Protein AF-A0A517XU92-F1 (afdb_monomer)

pLDDT: mean 83.92, std 15.21, range [43.62, 97.38]

Foldseek 3Di:
DDDDDDDDDDDDDDDDDDDDDDDDDDDDDDDPPDDCQQAVCSPNPPDYDVVVVVVVVVDDDVPPDD

Radius of gyration: 29.35 Å; Cα contacts (8 Å, |Δi|>4): 25; chains: 1; bounding box: 62×38×77 Å

Secondary structure (DSSP, 8-state):
---------PPP--PPPPP-PPPPP------SS--TTSSGGGT-SS---HHHHHHHHHS-BTTB--

Organism: NCBI:txid2528023

InterPro domains:
  IPR017850 Alkaline-phosphatase-like, core domain superfamily [G3DSA:3.40.720.10] (21-63)
  IPR017850 Alkaline-phosphatase-like, core domain superfamily [SSF53649] (23-61)
  IPR050738 Sulfatase enzyme [PTHR42693] (5-61)

Mean predicted aligned error: 11.55 Å

Sequence (66 aa):
MRWVLAATAAVAVVAPAAAQAARPNVVIVMTDDQGLGDFSYTGNPVLRTPA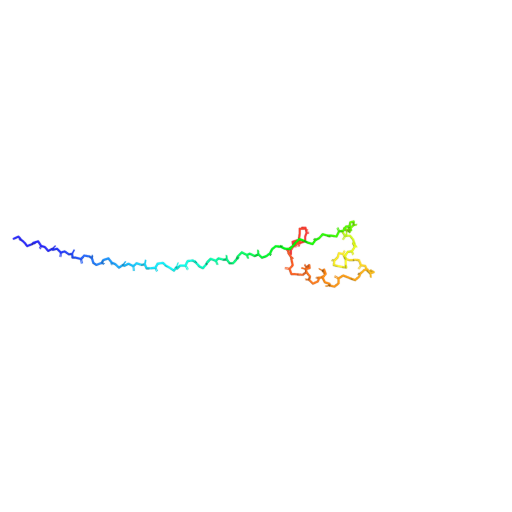FDAFARESVRPGHSR

Structure (mmCIF, N/CA/C/O backbone):
data_AF-A0A517XU92-F1
#
_entry.id   AF-A0A517XU92-F1
#
loop_
_atom_site.group_PDB
_atom_site.id
_atom_site.type_symbol
_atom_site.label_atom_id
_atom_site.label_alt_id
_atom_site.label_comp_id
_atom_site.label_asym_id
_atom_site.label_entity_id
_atom_site.label_seq_id
_atom_site.pdbx_PDB_ins_code
_atom_site.Cartn_x
_atom_site.Cartn_y
_atom_site.Cartn_z
_atom_site.occupancy
_atom_site.B_iso_or_equiv
_atom_site.auth_seq_id
_atom_site.auth_comp_id
_atom_site.auth_asym_id
_atom_site.auth_atom_id
_atom_site.pdbx_PDB_model_num
ATOM 1 N N . MET A 1 1 ? -52.191 30.909 60.901 1.00 43.62 1 MET A N 1
ATOM 2 C CA . MET A 1 1 ? -50.881 30.651 60.263 1.00 43.62 1 MET A CA 1
ATOM 3 C C . MET A 1 1 ? -50.989 29.337 59.499 1.00 43.62 1 MET A C 1
ATOM 5 O O . MET A 1 1 ? -51.103 28.298 60.133 1.00 43.62 1 MET A O 1
ATOM 9 N N . ARG A 1 2 ? -51.119 29.378 58.166 1.00 46.03 2 ARG A N 1
ATOM 10 C CA . ARG A 1 2 ? -51.299 28.182 57.321 1.00 46.03 2 ARG A CA 1
ATOM 11 C C . ARG A 1 2 ? -49.979 27.901 56.602 1.00 46.03 2 ARG A C 1
ATOM 13 O O . ARG A 1 2 ? -49.549 28.730 55.810 1.00 46.03 2 ARG A O 1
ATOM 20 N N . TRP A 1 3 ? -49.348 26.770 56.900 1.00 46.91 3 TRP A N 1
ATOM 21 C CA . TRP A 1 3 ? -48.156 26.292 56.198 1.00 46.91 3 TRP A CA 1
ATOM 22 C C . TRP A 1 3 ? -48.613 25.546 54.943 1.00 46.91 3 TRP A C 1
ATOM 24 O O . TRP A 1 3 ? -49.237 24.493 55.046 1.00 46.91 3 TRP A O 1
ATOM 34 N N . VAL A 1 4 ? -48.367 26.112 53.763 1.00 54.06 4 VAL A N 1
ATOM 35 C CA . VAL A 1 4 ? -48.597 25.422 52.487 1.00 54.06 4 VAL A CA 1
ATOM 36 C C . VAL A 1 4 ? -47.309 24.682 52.144 1.00 54.06 4 VAL A C 1
ATOM 38 O O . VAL A 1 4 ? -46.306 25.307 51.812 1.00 54.06 4 VAL A O 1
ATOM 41 N N . LEU A 1 5 ? -47.321 23.356 52.262 1.00 57.25 5 LEU A N 1
ATOM 42 C CA . LEU A 1 5 ? -46.248 22.499 51.761 1.00 57.25 5 LEU A CA 1
ATOM 43 C C . LEU A 1 5 ? -46.485 22.281 50.263 1.00 57.25 5 LEU A C 1
ATOM 45 O O . LEU A 1 5 ? -47.385 21.541 49.872 1.00 57.25 5 LEU A O 1
ATOM 49 N N . ALA A 1 6 ? -45.707 22.962 49.424 1.00 59.00 6 ALA A N 1
ATOM 50 C CA . ALA A 1 6 ? -45.663 22.690 47.994 1.00 59.00 6 ALA A CA 1
ATOM 51 C C . ALA A 1 6 ? -44.823 21.425 47.764 1.00 59.00 6 ALA A C 1
ATOM 53 O O . ALA A 1 6 ? -43.612 21.432 47.974 1.00 59.00 6 ALA A O 1
ATOM 54 N N . ALA A 1 7 ? -45.468 20.330 47.364 1.00 65.56 7 ALA A N 1
ATOM 55 C CA . ALA A 1 7 ? -44.782 19.112 46.957 1.00 65.56 7 ALA A CA 1
ATOM 56 C C . ALA A 1 7 ? -44.306 19.265 45.505 1.00 65.56 7 ALA A C 1
ATOM 58 O O . ALA A 1 7 ? -45.103 19.215 44.569 1.00 65.56 7 ALA A O 1
ATOM 59 N N . THR A 1 8 ? -43.008 19.477 45.307 1.00 68.19 8 THR A N 1
ATOM 60 C CA . THR A 1 8 ? -42.374 19.410 43.988 1.00 68.19 8 THR A CA 1
ATOM 61 C C . THR A 1 8 ? -42.185 17.946 43.595 1.00 68.19 8 THR A C 1
ATOM 63 O O . THR A 1 8 ? -41.373 17.230 44.176 1.00 68.19 8 THR A O 1
ATOM 66 N N . ALA A 1 9 ? -42.947 17.482 42.603 1.00 70.06 9 ALA A N 1
ATOM 67 C CA . ALA A 1 9 ? -42.731 16.175 41.993 1.00 70.06 9 ALA A CA 1
ATOM 68 C C . ALA A 1 9 ? -41.462 16.225 41.126 1.00 70.06 9 ALA A C 1
ATOM 70 O O . ALA A 1 9 ? -41.399 16.965 40.144 1.00 70.06 9 ALA A O 1
ATOM 71 N N . ALA A 1 10 ? -40.439 15.456 41.499 1.00 74.31 10 ALA A N 1
ATOM 72 C CA . ALA A 1 10 ? -39.230 15.312 40.701 1.00 74.31 10 ALA A CA 1
ATOM 73 C C . ALA A 1 10 ? -39.517 14.410 39.490 1.00 74.31 10 ALA A C 1
ATOM 75 O O . ALA A 1 10 ? -39.845 13.234 39.646 1.00 74.31 10 ALA A O 1
ATOM 76 N N . VAL A 1 11 ? -39.397 14.958 38.280 1.00 77.69 11 VAL A N 1
ATOM 77 C CA . VAL A 1 11 ? -39.448 14.180 37.035 1.00 77.69 11 VAL A CA 1
ATOM 78 C C . VAL A 1 11 ? -38.064 13.582 36.796 1.00 77.69 11 VAL A C 1
ATOM 80 O O . VAL A 1 11 ? -37.090 14.310 36.614 1.00 77.69 11 VAL A O 1
ATOM 83 N N . ALA A 1 12 ? -37.967 12.254 36.816 1.00 78.44 12 ALA A N 1
ATOM 84 C CA . ALA A 1 12 ? -36.732 11.550 36.496 1.00 78.44 12 ALA A CA 1
ATOM 85 C C . ALA A 1 12 ? -36.511 11.544 34.975 1.00 78.44 12 ALA A C 1
ATOM 87 O O . ALA A 1 12 ? -37.320 11.004 34.222 1.00 78.44 12 ALA A O 1
ATOM 88 N N . VAL A 1 13 ? -35.405 12.137 34.522 1.00 79.44 13 VAL A N 1
ATOM 89 C CA . VAL A 1 13 ? -34.956 12.056 33.127 1.00 79.44 13 VAL A CA 1
ATOM 90 C C . VAL A 1 13 ? -34.157 10.765 32.963 1.00 79.44 13 VAL A C 1
ATOM 92 O O . VAL A 1 13 ? -33.092 10.611 33.557 1.00 79.44 13 VAL A O 1
ATOM 95 N N . VAL A 1 14 ? -34.671 9.827 32.168 1.00 81.38 14 VAL A N 1
ATOM 96 C CA . VAL A 1 14 ? -33.956 8.590 31.827 1.00 81.38 14 VAL A CA 1
ATOM 97 C C . VAL A 1 14 ? -33.046 8.874 30.635 1.00 81.38 14 VAL A C 1
ATOM 99 O O . VAL A 1 14 ? -33.522 9.171 29.541 1.00 81.38 14 VAL A O 1
ATOM 102 N N . ALA A 1 15 ? -31.732 8.807 30.850 1.00 81.81 15 ALA A N 1
ATOM 103 C CA . ALA A 1 15 ? -30.753 8.932 29.776 1.00 81.81 15 ALA A CA 1
ATOM 104 C C . ALA A 1 15 ? -30.723 7.651 28.919 1.00 81.81 15 ALA A C 1
ATOM 106 O O . ALA A 1 15 ? -30.823 6.549 29.468 1.00 81.81 15 ALA A O 1
ATOM 107 N N . PRO A 1 16 ? -30.568 7.760 27.587 1.00 78.44 16 PRO A N 1
ATOM 108 C CA . PRO A 1 16 ? -30.428 6.592 26.730 1.00 78.44 16 PRO A CA 1
ATOM 109 C C . PRO A 1 16 ? -29.134 5.844 27.066 1.00 78.44 16 PRO A C 1
ATOM 111 O O . PRO A 1 16 ? -28.072 6.448 27.229 1.00 78.44 16 PRO A O 1
ATOM 114 N N . ALA A 1 17 ? -29.220 4.517 27.161 1.00 77.06 17 ALA A N 1
ATOM 115 C CA . ALA A 1 17 ? -28.045 3.674 27.329 1.00 77.06 17 ALA A CA 1
ATOM 116 C C . ALA A 1 17 ? -27.162 3.785 26.077 1.00 77.06 17 ALA A C 1
ATOM 118 O O . ALA A 1 17 ? -27.626 3.558 24.958 1.00 77.06 17 ALA A O 1
ATOM 119 N N . ALA A 1 18 ? -25.892 4.148 26.260 1.00 77.62 18 ALA A N 1
ATOM 120 C CA . ALA A 1 18 ? -24.936 4.204 25.166 1.00 77.62 18 ALA A CA 1
ATOM 121 C C . ALA A 1 18 ? -24.755 2.797 24.577 1.00 77.62 18 ALA A C 1
ATOM 123 O O . ALA A 1 18 ? -24.383 1.862 25.288 1.00 77.62 18 ALA A O 1
ATOM 124 N N . ALA A 1 19 ? -25.020 2.639 23.280 1.00 77.62 19 ALA A N 1
ATOM 125 C CA . ALA A 1 19 ? -24.709 1.403 22.580 1.00 77.62 19 ALA A CA 1
ATOM 126 C C . ALA A 1 19 ? -23.188 1.203 22.597 1.00 77.62 19 ALA A C 1
ATOM 128 O O . ALA A 1 19 ? -22.433 2.050 22.116 1.00 77.62 19 ALA A O 1
ATOM 129 N N . GLN A 1 20 ? -22.732 0.088 23.168 1.00 78.69 20 GLN A N 1
ATOM 130 C CA . GLN A 1 20 ? -21.320 -0.269 23.165 1.00 78.69 20 GLN A CA 1
ATOM 131 C C . GLN A 1 20 ? -20.887 -0.496 21.712 1.00 78.69 20 GLN A C 1
ATOM 133 O O . GLN A 1 20 ? -21.354 -1.435 21.066 1.00 78.69 20 GLN A O 1
ATOM 138 N N . ALA A 1 21 ? -20.007 0.360 21.188 1.00 82.44 21 ALA A N 1
ATOM 13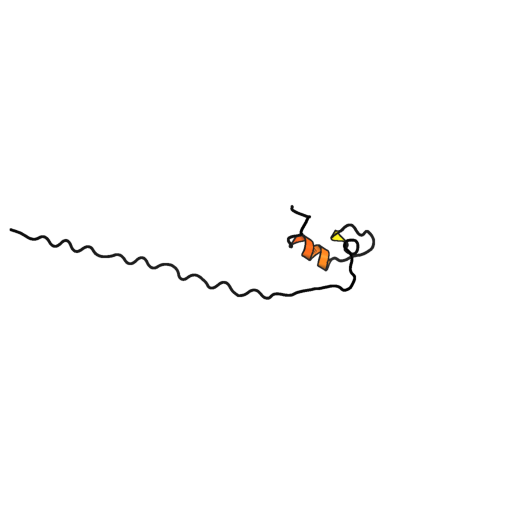9 C CA . ALA A 1 21 ? -19.453 0.168 19.853 1.00 82.44 21 ALA A CA 1
ATOM 140 C C . ALA A 1 21 ? -18.768 -1.205 19.779 1.00 82.44 21 ALA A C 1
ATOM 142 O O . ALA A 1 21 ? -17.964 -1.558 20.650 1.00 82.44 21 ALA A O 1
ATOM 143 N N . ALA A 1 22 ? -19.106 -1.987 18.751 1.00 88.38 22 ALA A N 1
ATOM 144 C CA . ALA A 1 22 ? -18.453 -3.264 18.512 1.00 88.38 22 ALA A CA 1
ATOM 145 C 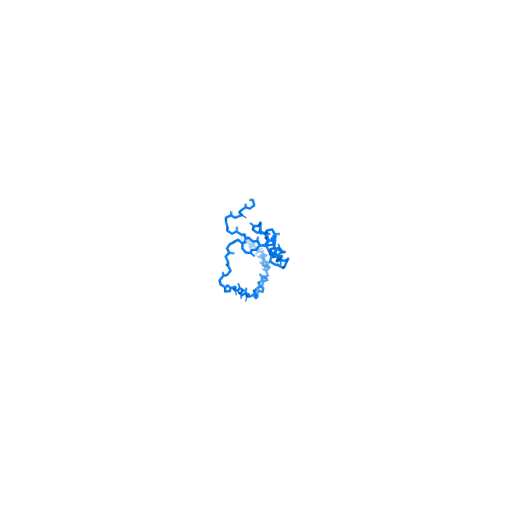C . ALA A 1 22 ? -16.950 -3.031 18.314 1.00 88.38 22 ALA A C 1
ATOM 147 O O . ALA A 1 22 ? -16.537 -2.090 17.634 1.00 88.38 22 ALA A O 1
ATOM 148 N N . ARG A 1 23 ? -16.123 -3.889 18.919 1.00 92.25 23 ARG A N 1
ATOM 149 C CA . ARG A 1 23 ? -14.675 -3.837 18.705 1.00 92.25 23 ARG A CA 1
ATOM 150 C C . ARG A 1 23 ? -14.395 -4.214 17.245 1.00 92.25 23 ARG A C 1
ATOM 152 O O . ARG A 1 23 ? -14.838 -5.285 16.831 1.00 92.25 23 ARG A O 1
ATOM 159 N N . PRO A 1 24 ? -13.700 -3.372 16.463 1.00 94.38 24 PRO A N 1
ATOM 160 C CA . PRO A 1 24 ? -13.388 -3.707 15.083 1.00 94.38 24 PRO A CA 1
ATOM 161 C C . PRO A 1 24 ? -12.381 -4.859 15.028 1.00 94.38 24 PRO A C 1
ATOM 163 O O . PRO A 1 24 ? -11.536 -5.008 15.912 1.00 94.38 24 PRO A O 1
ATOM 166 N N . ASN A 1 25 ? -12.442 -5.645 13.955 1.00 96.12 25 ASN A N 1
ATOM 167 C CA . ASN A 1 25 ? -11.362 -6.561 13.610 1.00 96.12 25 ASN A CA 1
ATOM 168 C C . ASN A 1 25 ? -10.233 -5.762 12.952 1.00 96.12 25 ASN A C 1
ATOM 170 O O . ASN A 1 25 ? -10.495 -4.920 12.092 1.00 96.12 25 ASN A O 1
ATOM 174 N N . VAL A 1 26 ? -8.988 -6.036 13.337 1.00 95.44 26 VAL A N 1
ATOM 175 C CA . VAL A 1 26 ? -7.803 -5.393 12.758 1.00 95.44 26 VAL A CA 1
ATOM 176 C C . VAL A 1 26 ? -7.046 -6.425 11.935 1.00 95.44 26 VAL A C 1
ATOM 178 O O . VAL A 1 26 ? -6.641 -7.459 12.461 1.00 95.44 26 VAL A O 1
ATOM 181 N N . VAL A 1 27 ? -6.855 -6.139 10.648 1.00 95.62 27 VAL A N 1
ATOM 182 C CA . VAL A 1 27 ? -6.069 -6.968 9.728 1.00 95.62 27 VAL A CA 1
ATOM 183 C C . VAL A 1 27 ? -4.888 -6.140 9.241 1.00 95.62 27 VAL A C 1
ATOM 185 O O . VAL A 1 27 ? -5.078 -5.051 8.703 1.00 95.62 27 VAL A O 1
ATOM 188 N N . ILE A 1 28 ? -3.675 -6.654 9.443 1.00 96.00 28 ILE A N 1
ATOM 189 C CA . ILE A 1 28 ? -2.440 -6.039 8.951 1.00 96.00 28 ILE A CA 1
ATOM 190 C C . ILE A 1 28 ? -1.974 -6.854 7.751 1.00 96.00 28 ILE A C 1
ATOM 192 O O . ILE A 1 28 ? -1.721 -8.051 7.870 1.00 96.00 28 ILE A O 1
ATOM 196 N N . VAL A 1 29 ? -1.868 -6.191 6.604 1.00 93.94 29 VAL A N 1
ATOM 197 C CA . VAL A 1 29 ? -1.319 -6.764 5.375 1.00 93.94 29 VAL A CA 1
ATOM 198 C C . VAL A 1 29 ? -0.012 -6.043 5.083 1.00 93.94 29 VAL A C 1
ATOM 200 O O . VAL A 1 29 ? 0.016 -4.815 5.036 1.00 93.94 29 VAL A O 1
ATOM 203 N N . MET A 1 30 ? 1.063 -6.805 4.913 1.00 95.44 30 MET A N 1
ATOM 204 C CA . MET A 1 30 ? 2.395 -6.294 4.611 1.00 95.44 30 MET A CA 1
ATOM 205 C C . MET A 1 30 ? 2.988 -7.125 3.483 1.00 95.44 30 MET A C 1
A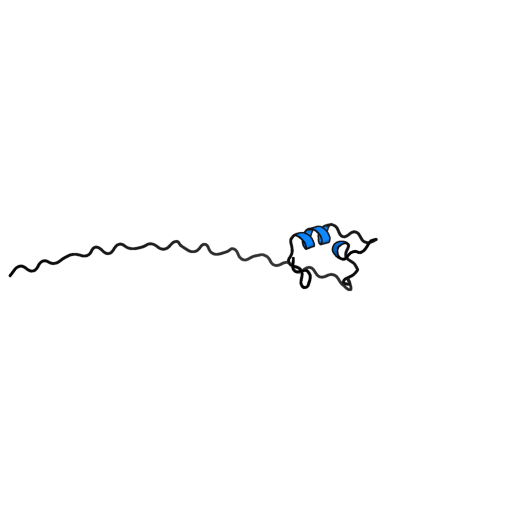TOM 207 O O . MET A 1 30 ? 2.956 -8.353 3.522 1.00 95.44 30 MET A O 1
ATOM 211 N N . THR A 1 31 ? 3.494 -6.435 2.475 1.00 94.25 31 THR A N 1
ATOM 212 C CA . THR A 1 31 ? 4.224 -7.017 1.354 1.00 94.25 31 THR A CA 1
ATOM 213 C C . THR A 1 31 ? 5.713 -6.887 1.628 1.00 94.25 31 THR A C 1
ATOM 215 O O . THR A 1 31 ? 6.150 -5.853 2.133 1.00 94.25 31 THR A O 1
ATOM 218 N N . ASP A 1 32 ? 6.475 -7.919 1.290 1.00 96.12 32 ASP A N 1
ATOM 219 C CA . ASP A 1 32 ? 7.933 -7.869 1.354 1.00 96.12 32 ASP A CA 1
ATOM 220 C C . ASP A 1 32 ? 8.478 -7.076 0.158 1.00 96.12 32 ASP A C 1
ATOM 222 O O . ASP A 1 32 ? 7.955 -7.214 -0.950 1.00 96.12 32 ASP A O 1
ATOM 226 N N . ASP A 1 33 ? 9.465 -6.211 0.396 1.00 95.12 33 ASP A N 1
ATOM 227 C CA . ASP A 1 33 ? 10.208 -5.418 -0.602 1.00 95.12 33 ASP A CA 1
ATOM 228 C C . ASP A 1 33 ? 9.411 -4.588 -1.634 1.00 95.12 33 ASP A C 1
ATOM 230 O O . ASP A 1 33 ? 9.990 -4.024 -2.564 1.00 95.12 33 ASP A O 1
ATOM 234 N N . GLN A 1 34 ? 8.096 -4.43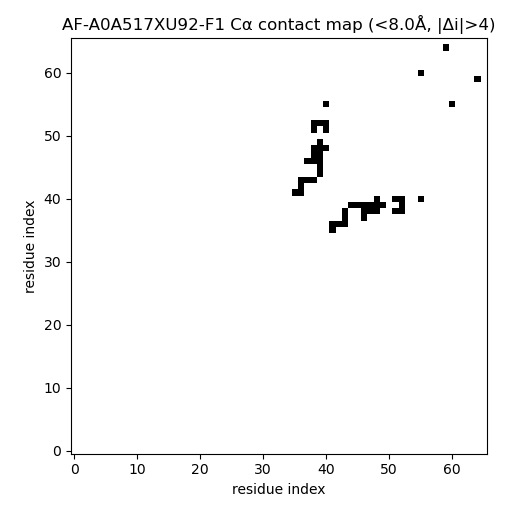7 -1.476 1.00 94.19 34 GLN A N 1
ATOM 235 C CA . GLN A 1 34 ? 7.292 -3.678 -2.430 1.00 94.19 34 GLN A CA 1
ATOM 236 C C . GLN A 1 34 ? 7.482 -2.163 -2.251 1.00 94.19 34 GLN A C 1
ATOM 238 O O . GLN A 1 34 ? 7.166 -1.590 -1.203 1.00 94.19 34 GLN A O 1
ATOM 243 N N . GLY A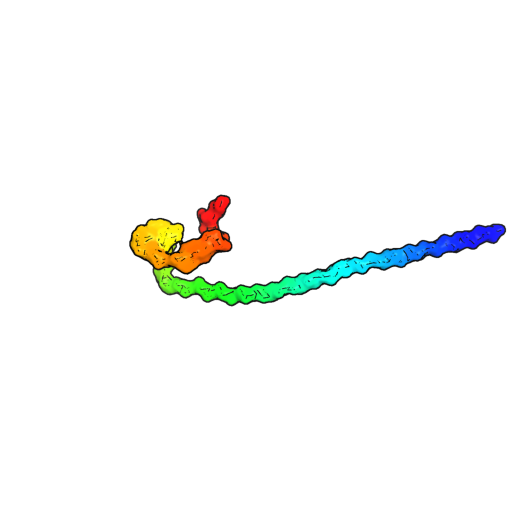 1 35 ? 7.976 -1.503 -3.297 1.00 92.00 35 GLY A N 1
ATOM 244 C CA . GLY A 1 35 ? 8.242 -0.071 -3.325 1.00 92.00 35 GLY A CA 1
ATOM 245 C C . GLY A 1 35 ? 7.018 0.782 -3.670 1.00 92.00 35 GLY A C 1
ATOM 246 O O . GLY A 1 35 ? 5.983 0.311 -4.141 1.00 92.00 35 GLY A O 1
ATOM 247 N N . LEU A 1 36 ? 7.153 2.103 -3.496 1.00 87.00 36 LEU A N 1
ATOM 248 C CA . LEU A 1 36 ? 6.082 3.072 -3.779 1.00 87.00 36 LEU A CA 1
ATOM 249 C C . LEU A 1 36 ? 5.635 3.058 -5.256 1.00 87.00 36 LEU A C 1
ATOM 251 O O . LEU A 1 36 ? 4.480 3.352 -5.548 1.00 87.00 36 LEU A O 1
ATOM 255 N N . GLY A 1 37 ? 6.523 2.712 -6.190 1.00 92.31 37 GLY A N 1
ATOM 256 C CA . GLY A 1 37 ? 6.238 2.671 -7.629 1.00 92.31 37 GLY A CA 1
ATOM 257 C C . GLY A 1 37 ? 5.586 1.377 -8.124 1.00 92.31 37 GLY A C 1
ATOM 258 O O . GLY A 1 37 ? 5.260 1.285 -9.305 1.00 92.31 37 GLY A O 1
ATOM 259 N N . ASP A 1 38 ? 5.398 0.381 -7.257 1.00 95.38 38 ASP A N 1
ATOM 260 C CA . ASP A 1 38 ? 5.033 -0.978 -7.684 1.00 95.38 38 ASP A CA 1
ATOM 261 C C . ASP A 1 38 ? 3.517 -1.227 -7.725 1.00 95.38 38 ASP A C 1
ATOM 263 O O . ASP A 1 38 ? 3.066 -2.298 -8.125 1.00 95.38 38 ASP A O 1
ATOM 267 N N . PHE A 1 39 ? 2.701 -0.248 -7.335 1.00 94.94 39 PHE A N 1
ATOM 268 C CA . PHE A 1 39 ? 1.242 -0.349 -7.397 1.00 94.94 39 PHE A CA 1
ATOM 269 C C . PHE A 1 39 ? 0.676 0.409 -8.603 1.00 94.94 39 PHE A C 1
ATOM 271 O O . PHE A 1 39 ? 1.130 1.504 -8.935 1.00 94.94 39 PHE A O 1
ATOM 278 N N . SER A 1 40 ? -0.378 -0.109 -9.241 1.00 95.75 40 SER A N 1
ATOM 279 C CA . SER A 1 40 ? -1.016 0.613 -10.357 1.00 95.75 40 SER A CA 1
ATOM 280 C C . SER A 1 40 ? -1.599 1.957 -9.924 1.00 95.75 40 SER A C 1
ATOM 282 O O . SER A 1 40 ? -1.477 2.936 -10.661 1.00 95.75 40 SER A O 1
ATOM 284 N N . TYR A 1 41 ? -2.164 2.062 -8.716 1.00 92.56 41 TYR A N 1
ATOM 285 C CA . TYR A 1 41 ? -2.678 3.339 -8.210 1.00 92.56 41 TYR A CA 1
ATOM 286 C C . TYR A 1 41 ? -1.601 4.422 -8.007 1.00 92.56 41 TYR A C 1
ATOM 288 O O . TYR A 1 41 ? -1.966 5.588 -7.847 1.00 92.56 41 TYR A O 1
ATOM 296 N N . THR A 1 42 ? -0.305 4.080 -8.010 1.00 92.88 42 THR A N 1
ATOM 297 C CA . THR A 1 42 ? 0.794 5.064 -7.970 1.00 92.88 42 THR A CA 1
ATOM 298 C C . THR A 1 42 ? 1.294 5.466 -9.359 1.00 92.88 42 THR A C 1
ATOM 300 O O . THR A 1 42 ? 2.220 6.266 -9.469 1.00 92.88 42 THR A O 1
ATOM 303 N N . GLY A 1 43 ? 0.644 4.985 -10.425 1.00 92.81 43 GLY A N 1
ATOM 304 C CA . GLY A 1 43 ? 0.949 5.342 -11.811 1.00 92.81 43 GLY A CA 1
ATOM 305 C C . GLY A 1 43 ? 1.811 4.321 -12.551 1.00 92.81 43 GLY A C 1
ATOM 306 O O . GLY A 1 43 ? 2.283 4.625 -13.645 1.00 92.81 43 GLY A O 1
ATOM 307 N N . ASN A 1 44 ? 2.018 3.120 -11.998 1.00 96.69 44 ASN A N 1
ATOM 308 C CA . ASN A 1 44 ? 2.732 2.057 -12.702 1.00 96.69 44 ASN A CA 1
ATOM 309 C C . ASN A 1 44 ? 1.965 1.640 -13.980 1.00 96.69 44 ASN A C 1
ATOM 311 O O . ASN A 1 44 ? 0.822 1.189 -13.872 1.00 96.69 44 ASN A O 1
ATOM 315 N N . PRO A 1 45 ? 2.553 1.757 -15.189 1.00 95.69 45 PRO A N 1
ATOM 316 C CA . PRO A 1 45 ? 1.840 1.479 -16.439 1.00 95.69 45 PRO A CA 1
ATOM 317 C C . PRO A 1 45 ? 1.787 -0.015 -16.798 1.00 95.69 45 PRO A C 1
ATOM 319 O O . PRO A 1 45 ? 1.086 -0.391 -17.739 1.00 95.69 45 PRO A O 1
ATOM 322 N N . VAL A 1 46 ? 2.543 -0.862 -16.092 1.00 96.94 46 VAL A N 1
ATOM 323 C CA . VAL A 1 46 ? 2.700 -2.291 -16.407 1.00 96.94 46 VAL A CA 1
ATOM 324 C C . VAL A 1 46 ? 1.967 -3.160 -15.392 1.00 96.94 46 VAL A C 1
ATOM 326 O O . VAL A 1 46 ? 1.177 -4.027 -15.774 1.00 96.94 46 VAL A O 1
ATOM 329 N N . LEU A 1 47 ? 2.231 -2.941 -14.103 1.00 97.06 47 LEU A N 1
ATOM 330 C CA . LEU A 1 47 ? 1.655 -3.742 -13.030 1.00 97.06 47 LEU A CA 1
ATOM 331 C C . LEU A 1 47 ? 0.165 -3.442 -12.887 1.00 97.06 47 LEU A C 1
ATOM 333 O O . LEU A 1 47 ? -0.269 -2.300 -12.987 1.00 97.06 47 LEU A O 1
ATOM 337 N N . ARG A 1 48 ? -0.627 -4.491 -12.657 1.00 97.19 48 ARG A N 1
ATOM 338 C CA . ARG A 1 48 ? -2.073 -4.390 -12.438 1.00 97.19 48 ARG A CA 1
ATOM 339 C C . ARG A 1 48 ? -2.397 -4.921 -11.051 1.00 97.19 48 ARG A C 1
ATOM 341 O O . ARG A 1 48 ? -2.351 -6.130 -10.834 1.00 97.19 48 ARG A O 1
ATOM 348 N N . THR A 1 49 ? -2.763 -4.032 -10.133 1.00 97.25 49 THR A N 1
ATOM 349 C CA . THR A 1 49 ? -3.081 -4.366 -8.738 1.00 97.25 49 THR A CA 1
ATOM 350 C C . THR A 1 49 ? -4.518 -3.965 -8.373 1.00 97.25 49 THR A C 1
ATOM 352 O O . THR A 1 49 ? -4.720 -3.166 -7.461 1.00 97.25 49 THR A O 1
ATOM 355 N N . PRO A 1 50 ? -5.556 -4.521 -9.034 1.00 97.38 50 PRO A N 1
ATOM 356 C CA . PRO A 1 50 ? -6.931 -4.014 -8.935 1.00 97.38 50 PRO A CA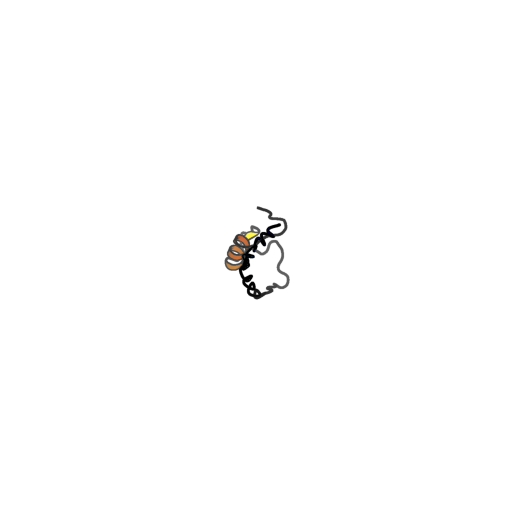 1
ATOM 357 C C . PRO A 1 50 ? -7.531 -4.080 -7.520 1.00 97.38 50 PRO A C 1
ATOM 359 O O . PRO A 1 50 ? -8.350 -3.233 -7.164 1.00 97.38 50 PRO A O 1
ATOM 362 N N . ALA A 1 51 ? -7.118 -5.053 -6.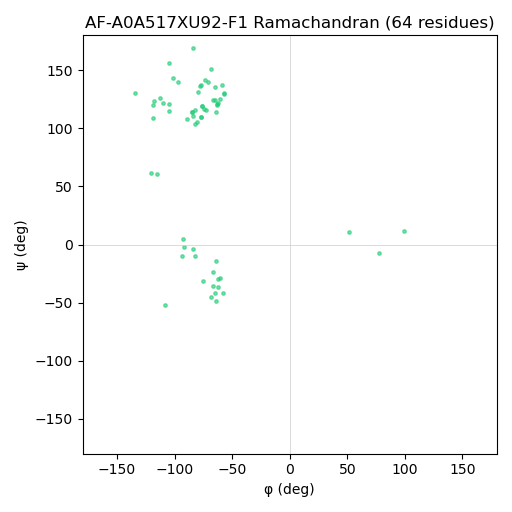698 1.00 97.25 51 ALA A N 1
ATOM 363 C CA . ALA A 1 51 ? -7.544 -5.151 -5.300 1.00 97.25 51 ALA A CA 1
ATOM 364 C C . ALA A 1 51 ? -6.970 -4.006 -4.448 1.00 97.25 51 ALA A C 1
ATOM 366 O O . ALA A 1 51 ? -7.708 -3.355 -3.710 1.00 97.25 51 ALA A O 1
ATOM 367 N N . PHE A 1 52 ? -5.676 -3.708 -4.607 1.00 95.44 52 PHE A N 1
ATOM 368 C CA . PHE A 1 52 ? -5.043 -2.560 -3.958 1.00 95.44 52 PHE A CA 1
ATOM 369 C C . PHE A 1 52 ? -5.594 -1.237 -4.490 1.00 95.44 52 PHE A C 1
ATOM 371 O O . PHE A 1 52 ? -5.798 -0.313 -3.711 1.00 95.44 52 PHE A O 1
ATOM 378 N N . ASP A 1 53 ? -5.924 -1.155 -5.780 1.00 95.44 53 ASP A N 1
ATOM 379 C CA . ASP A 1 53 ? -6.528 0.044 -6.367 1.00 95.44 53 ASP A CA 1
ATOM 380 C C . ASP A 1 53 ? -7.917 0.327 -5.782 1.00 95.44 53 ASP A C 1
ATOM 382 O O . ASP A 1 53 ? -8.250 1.480 -5.505 1.00 95.44 53 ASP A O 1
ATOM 386 N N . ALA A 1 54 ? -8.742 -0.709 -5.587 1.00 96.88 54 ALA A N 1
ATOM 387 C CA . ALA A 1 54 ? -10.033 -0.575 -4.914 1.00 96.88 54 ALA A CA 1
ATOM 388 C C . ALA A 1 54 ? -9.858 -0.143 -3.457 1.00 96.88 54 ALA A C 1
ATOM 390 O O . ALA A 1 54 ? -10.439 0.860 -3.038 1.00 96.88 54 ALA A O 1
ATOM 391 N N . PHE A 1 55 ? -8.963 -0.817 -2.737 1.00 95.19 55 PHE A N 1
ATOM 392 C CA . PHE A 1 55 ? -8.649 -0.489 -1.353 1.00 95.19 55 PHE A CA 1
ATOM 393 C C . PHE A 1 55 ? -8.152 0.960 -1.197 1.00 95.19 55 PHE A C 1
ATOM 395 O O . PHE A 1 55 ? -8.601 1.687 -0.311 1.00 95.19 55 PHE A O 1
ATOM 402 N N . ALA A 1 56 ? -7.296 1.434 -2.105 1.00 93.19 56 ALA A N 1
ATOM 403 C CA . ALA A 1 56 ? -6.752 2.791 -2.096 1.00 93.19 56 ALA A CA 1
ATOM 404 C C . ALA A 1 56 ? -7.800 3.891 -2.365 1.00 93.19 56 ALA A C 1
ATOM 406 O O . ALA A 1 56 ? -7.582 5.043 -1.967 1.00 93.19 56 ALA A O 1
ATOM 407 N N . ARG A 1 57 ? -8.925 3.581 -3.033 1.00 94.25 57 ARG A N 1
ATOM 408 C CA . ARG A 1 57 ? -10.051 4.525 -3.222 1.00 94.25 57 ARG A CA 1
ATOM 409 C C . ARG A 1 57 ? -10.886 4.703 -1.954 1.00 94.25 57 ARG A C 1
ATOM 411 O O . ARG A 1 57 ? -11.424 5.789 -1.727 1.00 94.25 57 ARG A O 1
ATOM 418 N N . GLU A 1 58 ? -10.971 3.654 -1.146 1.00 95.94 58 GLU A N 1
ATOM 419 C CA . GLU A 1 58 ? -11.765 3.596 0.087 1.00 95.94 58 GLU A CA 1
ATOM 420 C C . GLU A 1 58 ? -10.953 3.972 1.338 1.00 95.94 58 GLU A C 1
ATOM 422 O O . GLU A 1 58 ? -11.521 4.186 2.406 1.00 95.94 58 GLU A O 1
ATOM 427 N N . SER A 1 59 ? -9.631 4.105 1.203 1.00 92.75 59 SER A N 1
ATOM 428 C CA . SER A 1 59 ? -8.705 4.349 2.314 1.00 92.75 59 SER A CA 1
ATOM 429 C C . SER A 1 59 ? -8.196 5.789 2.384 1.00 92.75 59 SER A C 1
ATOM 431 O O . SER A 1 59 ? -8.104 6.502 1.381 1.00 92.75 59 SER A O 1
ATOM 433 N N . VAL A 1 60 ? -7.781 6.198 3.585 1.00 91.25 60 VAL A N 1
ATOM 434 C CA . VAL A 1 60 ? -6.983 7.412 3.798 1.00 91.25 60 VAL A CA 1
ATOM 435 C C . VAL A 1 60 ? -5.525 7.106 3.455 1.00 91.25 60 VAL A C 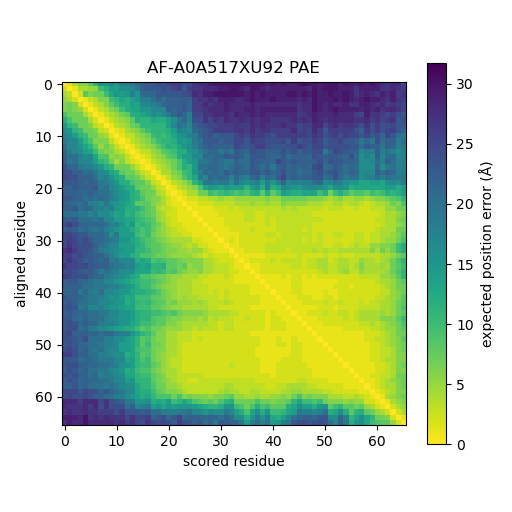1
ATOM 437 O O . VAL A 1 60 ? -4.976 6.105 3.910 1.00 91.25 60 VAL A O 1
ATOM 440 N N . ARG A 1 61 ? -4.892 7.971 2.656 1.00 85.12 61 ARG A N 1
ATOM 441 C CA . ARG A 1 61 ? -3.502 7.815 2.213 1.00 85.12 61 ARG A CA 1
ATOM 442 C C . ARG A 1 61 ? -2.648 8.989 2.708 1.00 85.12 61 ARG A C 1
ATOM 444 O O . ARG A 1 61 ? -2.938 10.128 2.340 1.00 85.12 61 ARG A O 1
ATOM 451 N N . PRO A 1 62 ? -1.591 8.755 3.506 1.00 69.69 62 PRO A N 1
ATOM 452 C CA . PRO A 1 62 ? -0.667 9.815 3.905 1.00 69.69 62 PRO A CA 1
ATOM 453 C C . PRO A 1 62 ? -0.044 10.496 2.676 1.00 69.69 62 PRO A C 1
ATOM 455 O O . PRO A 1 62 ? 0.416 9.823 1.757 1.00 69.69 62 PRO A O 1
ATOM 458 N N . GLY A 1 63 ? -0.069 11.830 2.622 1.00 72.62 63 GLY A N 1
ATOM 459 C CA . GLY A 1 63 ? 0.472 12.615 1.499 1.00 72.62 63 GLY A CA 1
ATOM 460 C C . GLY A 1 63 ? -0.407 12.673 0.243 1.00 72.62 63 GLY A C 1
ATOM 461 O O . GLY A 1 63 ? -0.118 13.450 -0.657 1.00 72.62 63 GLY A O 1
ATOM 462 N N . HIS A 1 64 ? -1.501 11.911 0.199 1.00 62.41 64 HIS A N 1
ATOM 463 C CA . HIS A 1 64 ? -2.584 12.059 -0.774 1.00 62.41 64 HIS A CA 1
ATOM 464 C C . HIS A 1 64 ? -3.851 12.454 -0.014 1.00 62.41 64 HIS A C 1
ATOM 466 O O . HIS A 1 64 ? -4.844 11.723 0.024 1.00 62.41 64 HIS A O 1
ATOM 472 N N . SER A 1 65 ? -3.770 13.606 0.654 1.00 50.50 65 SER A N 1
ATOM 473 C CA . SER A 1 65 ? -4.941 14.310 1.165 1.00 50.50 65 SER A CA 1
ATOM 474 C C . SER A 1 65 ? -5.814 14.658 -0.038 1.00 50.50 65 SER A C 1
ATOM 476 O O . SER A 1 65 ? -5.308 15.222 -1.007 1.00 50.50 65 SER A O 1
ATOM 478 N N . ARG A 1 66 ? -7.083 14.243 -0.010 1.00 53.81 66 ARG A N 1
ATOM 479 C CA . ARG A 1 66 ? -8.070 14.697 -0.995 1.00 53.81 66 ARG A CA 1
ATOM 480 C C . ARG A 1 66 ? -8.152 16.220 -1.018 1.00 53.81 66 ARG A C 1
ATOM 482 O O . ARG A 1 66 ? -7.967 16.818 0.066 1.00 53.81 66 ARG A O 1
#

Solvent-accessible surface area (backbone atoms only — not comparable to full-atom values): 4933 Å² total; per-residue (Å²): 140,85,86,82,82,80,81,79,82,82,81,84,82,82,76,82,79,78,78,79,76,77,81,79,86,86,84,90,86,82,74,82,92,72,55,80,64,67,37,29,82,65,68,31,90,78,51,83,41,69,70,59,40,53,49,58,73,79,47,92,48,92,94,57,73,130